Protein AF-A0A7H0VF15-F1 (afdb_monomer)

Organism: NCBI:txid2761580

InterPro domains:
  IPR021309 Inner membrane protein YgaP-like, transmembrane domain [PF11127] (5-67)

Sequence (90 aa):
MKSHRNIGRTDRRIRFPFSFLILVLGLWLF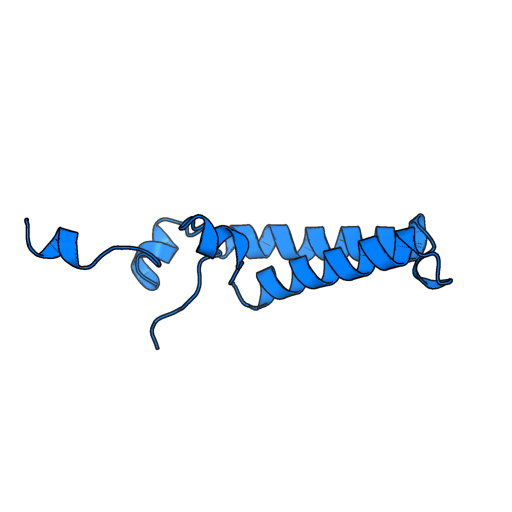NGASGDPLGLSISIFSGIIMITALAAYCPVLHLLRLHSFSEEELKIYGHPYHDKRQILEA

pLDDT: mean 88.26, std 14.27, range [41.78, 98.0]

Solvent-accessible surface area (backbone atoms only — not comparable to full-atom values): 4916 Å² total; per-residue (Å²): 130,87,62,83,45,37,47,13,73,66,54,28,64,50,40,35,60,50,19,51,51,42,28,51,42,12,33,62,77,43,36,18,76,79,66,34,68,66,9,38,51,44,26,52,54,18,51,53,50,30,50,28,32,73,67,24,34,46,71,67,37,55,75,70,71,45,67,52,55,47,76,71,48,34,74,74,67,46,70,76,74,72,62,76,67,69,72,76,79,112

Foldseek 3Di:
DQQLAQEAPVNLVVQQVVLVVQLCCLVPVVVVVVVRPRSVVSNVVSVVSNVCSVSNHDVVCVVVVHGHHDPVRCVVNNRSDDDPVVVVPD

Structure (mmCIF, N/CA/C/O backbone):
data_AF-A0A7H0VF15-F1
#
_entry.id   AF-A0A7H0VF15-F1
#
loop_
_atom_site.group_PDB
_atom_site.id
_atom_site.type_symbol
_atom_site.label_atom_id
_atom_site.label_alt_id
_atom_site.label_comp_id
_atom_site.label_asym_id
_atom_site.label_entity_id
_atom_site.label_seq_id
_atom_site.pdbx_PDB_ins_code
_atom_site.Cartn_x
_atom_site.Cartn_y
_atom_site.Cartn_z
_atom_site.occupancy
_atom_site.B_iso_or_equiv
_atom_site.auth_seq_id
_atom_site.auth_comp_id
_atom_site.auth_asym_id
_atom_site.auth_atom_id
_atom_site.pdbx_PDB_model_num
ATOM 1 N N . MET A 1 1 ? -3.246 14.062 18.532 1.00 41.78 1 MET A N 1
ATOM 2 C CA . MET A 1 1 ? -3.257 14.091 17.049 1.00 41.78 1 MET A CA 1
ATOM 3 C C . MET A 1 1 ? -4.448 13.286 16.557 1.00 41.78 1 MET A C 1
ATOM 5 O O . MET A 1 1 ? -4.527 12.115 16.903 1.00 41.78 1 MET A O 1
ATOM 9 N N . LYS A 1 2 ? -5.382 13.883 15.802 1.00 50.09 2 LYS A N 1
ATOM 10 C CA . LYS A 1 2 ? -6.423 13.098 15.117 1.00 50.09 2 LYS A CA 1
ATOM 11 C C . LYS A 1 2 ? -5.737 12.245 14.058 1.00 50.09 2 LYS A C 1
ATOM 13 O O . LYS A 1 2 ? -4.995 12.759 13.228 1.00 50.09 2 LYS A O 1
ATOM 18 N N . SER A 1 3 ? -5.914 10.939 14.158 1.00 56.25 3 SER A N 1
ATOM 19 C CA . SER A 1 3 ? -5.304 9.990 13.244 1.00 56.25 3 SER A CA 1
ATOM 20 C C . SER A 1 3 ? -6.018 10.099 11.896 1.00 56.25 3 SER A C 1
ATOM 22 O O . SER A 1 3 ? -7.176 9.719 11.798 1.00 56.25 3 SER A O 1
ATOM 24 N N . HIS A 1 4 ? -5.353 10.597 10.850 1.00 76.31 4 HIS A N 1
ATOM 25 C CA . HIS A 1 4 ? -5.880 10.565 9.472 1.00 76.31 4 HIS A CA 1
ATOM 26 C C . HIS A 1 4 ? -5.896 9.146 8.877 1.00 76.31 4 HIS A C 1
ATOM 28 O O . HIS A 1 4 ? -6.025 8.977 7.670 1.00 76.31 4 HIS A O 1
ATOM 34 N N . ARG A 1 5 ? -5.715 8.114 9.705 1.00 87.69 5 ARG A N 1
ATOM 35 C CA . ARG A 1 5 ? -5.636 6.724 9.273 1.00 87.69 5 ARG A CA 1
ATOM 36 C C . ARG A 1 5 ? -6.998 6.234 8.808 1.00 87.69 5 ARG A C 1
ATOM 38 O O . ARG A 1 5 ? -8.005 6.488 9.455 1.00 87.69 5 ARG A O 1
ATOM 45 N N . ASN A 1 6 ? -6.994 5.473 7.726 1.00 92.00 6 ASN A N 1
ATOM 46 C CA . ASN A 1 6 ? -8.177 4.783 7.211 1.00 92.00 6 ASN A CA 1
ATOM 47 C C . ASN A 1 6 ? -7.904 3.317 6.855 1.00 92.00 6 ASN A C 1
ATOM 49 O O . ASN A 1 6 ? -8.813 2.603 6.436 1.00 92.00 6 ASN A O 1
ATOM 53 N N . ILE A 1 7 ? -6.664 2.863 7.052 1.00 93.69 7 ILE A N 1
ATOM 54 C CA . ILE A 1 7 ? -6.257 1.477 6.849 1.00 93.69 7 ILE A CA 1
ATOM 55 C C . ILE A 1 7 ? -5.996 0.811 8.199 1.00 93.69 7 ILE A C 1
ATOM 57 O O . ILE A 1 7 ? -5.151 1.274 8.974 1.00 93.69 7 ILE A O 1
ATOM 61 N N . GLY A 1 8 ? -6.690 -0.301 8.441 1.00 93.56 8 GLY A N 1
ATOM 62 C CA . GLY A 1 8 ? -6.530 -1.130 9.634 1.00 93.56 8 GLY A CA 1
ATOM 63 C C . GLY A 1 8 ? -5.278 -2.002 9.602 1.00 93.56 8 GLY A C 1
ATOM 64 O O . GLY A 1 8 ? -4.668 -2.246 8.559 1.00 93.56 8 GLY A O 1
ATOM 65 N N . ARG A 1 9 ? -4.867 -2.510 10.761 1.00 94.06 9 ARG A N 1
ATOM 66 C CA . ARG A 1 9 ? -3.650 -3.316 10.931 1.00 94.06 9 ARG A CA 1
ATOM 67 C C . ARG A 1 9 ? -3.682 -4.592 10.087 1.00 94.06 9 ARG A C 1
ATOM 69 O O . ARG A 1 9 ? -2.635 -4.979 9.573 1.00 94.06 9 ARG A O 1
ATOM 76 N N . THR A 1 10 ? -4.847 -5.212 9.903 1.00 94.19 10 THR A N 1
ATOM 77 C CA . THR A 1 10 ? -5.004 -6.407 9.055 1.00 94.19 10 THR A CA 1
ATOM 78 C C . THR A 1 10 ? -4.745 -6.096 7.581 1.00 94.19 10 THR A C 1
ATOM 80 O O . THR A 1 10 ? -3.920 -6.761 6.961 1.00 94.19 10 THR A O 1
ATOM 83 N N . ASP A 1 11 ? -5.359 -5.040 7.039 1.00 94.38 11 ASP A N 1
ATOM 84 C CA . ASP A 1 11 ? -5.137 -4.605 5.651 1.00 94.38 11 ASP A CA 1
ATOM 85 C C . ASP A 1 11 ? -3.661 -4.245 5.4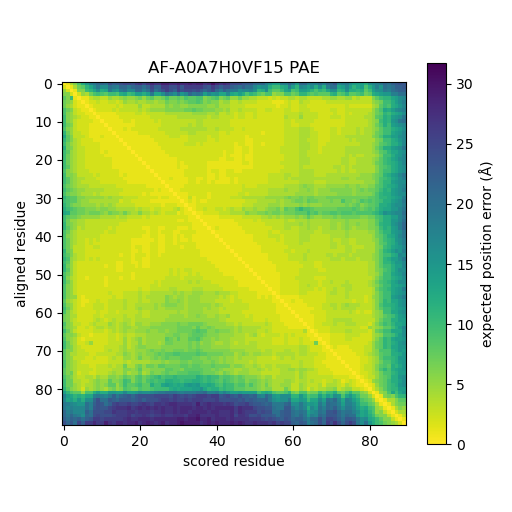32 1.00 94.38 11 ASP A C 1
ATOM 87 O O . ASP A 1 11 ? -3.045 -4.725 4.488 1.00 94.38 11 ASP A O 1
ATOM 91 N N . ARG A 1 12 ? -3.016 -3.538 6.373 1.00 94.56 12 ARG A N 1
ATOM 92 C CA . ARG A 1 12 ? -1.564 -3.261 6.303 1.00 94.56 12 ARG A CA 1
ATOM 93 C C . ARG A 1 12 ? -0.719 -4.534 6.245 1.00 94.56 12 ARG A C 1
ATOM 95 O O . ARG A 1 12 ? 0.225 -4.596 5.460 1.00 94.56 12 ARG A O 1
ATOM 102 N N . ARG A 1 13 ? -1.042 -5.529 7.080 1.00 95.75 13 ARG A N 1
ATOM 103 C CA . ARG A 1 13 ? -0.316 -6.809 7.163 1.00 95.75 13 ARG A CA 1
ATOM 104 C C . ARG A 1 13 ? -0.441 -7.648 5.901 1.00 95.75 13 ARG A C 1
ATOM 106 O O . ARG A 1 13 ? 0.490 -8.379 5.609 1.00 95.75 13 ARG A O 1
ATOM 113 N N . ILE A 1 14 ? -1.552 -7.552 5.178 1.00 95.75 14 ILE A N 1
ATOM 114 C CA . ILE A 1 14 ? -1.747 -8.261 3.906 1.00 95.75 14 ILE A CA 1
ATOM 115 C C . ILE A 1 14 ? -1.142 -7.449 2.757 1.00 95.75 14 ILE A C 1
ATOM 117 O O . ILE A 1 14 ? -0.41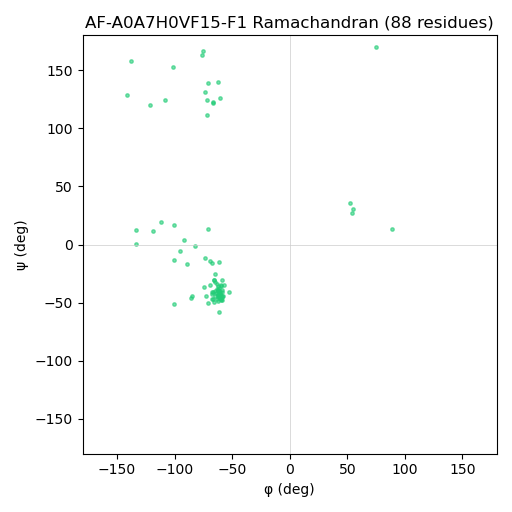9 -7.978 1.916 1.00 95.75 14 ILE A O 1
ATOM 121 N N . ARG A 1 15 ? -1.385 -6.137 2.747 1.00 95.56 15 ARG A N 1
ATOM 122 C CA . ARG A 1 15 ? -0.979 -5.227 1.677 1.00 95.56 15 ARG A CA 1
ATOM 123 C C . ARG A 1 15 ? 0.532 -5.108 1.546 1.00 95.56 15 ARG A C 1
ATOM 125 O O . ARG A 1 15 ? 1.021 -5.089 0.426 1.00 95.56 15 ARG A O 1
ATOM 132 N N . PHE A 1 16 ? 1.268 -5.058 2.657 1.00 95.69 16 PHE A N 1
ATOM 133 C CA . PHE A 1 16 ? 2.728 -4.946 2.634 1.00 95.69 16 PHE A CA 1
ATOM 134 C C . PHE A 1 16 ? 3.423 -6.144 1.947 1.00 95.69 16 PHE A C 1
ATOM 136 O O . PHE A 1 16 ? 4.095 -5.921 0.937 1.00 95.69 16 PHE A O 1
ATOM 143 N N . PRO A 1 17 ? 3.243 -7.408 2.388 1.00 97.06 17 PRO A N 1
ATOM 144 C CA . PRO A 1 17 ? 3.851 -8.556 1.714 1.00 97.06 17 PRO A CA 1
ATOM 145 C C . PRO A 1 17 ? 3.322 -8.730 0.288 1.00 97.06 17 PRO A C 1
ATOM 147 O O . PRO A 1 17 ? 4.090 -9.089 -0.598 1.00 97.06 17 PRO A O 1
ATOM 150 N N . PHE A 1 18 ? 2.050 -8.407 0.035 1.00 97.06 18 PHE A N 1
ATOM 151 C CA . PHE A 1 18 ? 1.495 -8.434 -1.317 1.00 97.06 18 PHE A CA 1
ATOM 152 C C . PHE A 1 18 ? 2.184 -7.424 -2.246 1.00 97.06 18 PHE A C 1
ATOM 154 O O . PHE A 1 18 ? 2.607 -7.782 -3.342 1.00 97.06 18 PHE A O 1
ATOM 161 N N . SER A 1 19 ? 2.379 -6.179 -1.798 1.00 97.38 19 SER A N 1
ATOM 162 C CA . SER A 1 19 ? 3.125 -5.178 -2.570 1.00 97.38 19 SER A CA 1
ATOM 163 C C . SER A 1 19 ? 4.579 -5.575 -2.793 1.00 97.38 19 SER A C 1
ATOM 165 O O . SER A 1 19 ? 5.099 -5.375 -3.886 1.00 97.38 19 SER A O 1
ATOM 167 N N . PHE A 1 20 ? 5.220 -6.191 -1.799 1.00 97.25 20 PHE A N 1
ATOM 168 C CA . PHE A 1 20 ? 6.582 -6.687 -1.943 1.00 97.25 20 PHE A CA 1
ATOM 169 C C . PHE A 1 20 ? 6.671 -7.809 -2.986 1.00 97.25 20 PHE A C 1
ATOM 171 O O . PHE A 1 20 ? 7.568 -7.800 -3.823 1.00 97.25 20 PHE A O 1
ATOM 178 N N . LEU A 1 21 ? 5.707 -8.735 -2.999 1.00 98.00 21 LEU A N 1
ATOM 179 C CA . LEU A 1 21 ? 5.630 -9.779 -4.020 1.00 98.00 21 LEU A CA 1
ATOM 180 C C . LEU A 1 21 ? 5.491 -9.176 -5.426 1.00 98.00 21 LEU A C 1
ATOM 182 O O . LEU A 1 21 ? 6.228 -9.562 -6.329 1.00 98.00 21 LEU A O 1
ATOM 186 N N . ILE A 1 22 ? 4.596 -8.199 -5.609 1.00 97.81 22 ILE A N 1
ATOM 187 C CA . ILE A 1 22 ? 4.423 -7.516 -6.903 1.00 97.81 22 ILE A CA 1
ATOM 188 C C . ILE A 1 22 ? 5.703 -6.783 -7.313 1.00 97.81 22 ILE A C 1
ATOM 190 O O . ILE A 1 22 ? 6.063 -6.828 -8.486 1.00 97.81 22 ILE A O 1
ATOM 194 N N . LEU A 1 23 ? 6.407 -6.149 -6.372 1.00 97.81 23 LEU A N 1
ATOM 195 C CA . LEU A 1 23 ? 7.684 -5.491 -6.647 1.00 97.81 23 LEU A CA 1
ATOM 196 C C . LEU A 1 23 ? 8.706 -6.483 -7.210 1.00 97.81 23 LEU A C 1
ATOM 198 O O . LEU A 1 23 ? 9.337 -6.209 -8.228 1.00 97.81 23 LEU A O 1
ATOM 202 N N . VAL A 1 24 ? 8.842 -7.651 -6.576 1.00 97.62 24 VAL A N 1
ATOM 203 C CA . VAL A 1 24 ? 9.741 -8.712 -7.050 1.00 97.62 24 VAL A CA 1
ATOM 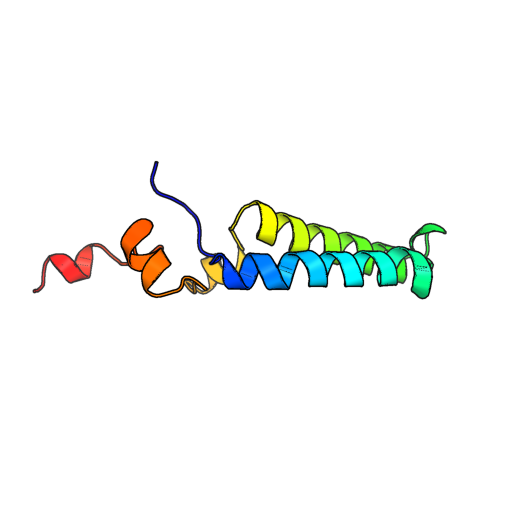204 C C . VAL A 1 24 ? 9.326 -9.186 -8.446 1.00 97.62 24 VAL A C 1
ATOM 206 O O . VAL A 1 24 ? 10.179 -9.311 -9.321 1.00 97.62 24 VAL A O 1
ATOM 209 N N . LEU A 1 25 ? 8.031 -9.387 -8.699 1.00 97.38 25 LEU A N 1
ATOM 210 C CA . LEU A 1 25 ? 7.548 -9.762 -10.032 1.00 97.38 25 LEU A CA 1
ATOM 211 C C . LEU A 1 25 ? 7.853 -8.678 -11.079 1.00 97.38 25 LEU A C 1
ATOM 213 O O . LEU A 1 25 ? 8.357 -8.997 -12.152 1.00 97.38 25 LEU A O 1
ATOM 217 N N . GLY A 1 26 ? 7.604 -7.405 -10.772 1.00 97.19 26 GLY A N 1
ATOM 218 C CA . GLY A 1 26 ? 7.876 -6.285 -11.675 1.00 97.19 26 GLY A CA 1
ATOM 219 C C . GLY A 1 26 ? 9.358 -6.157 -12.032 1.00 97.19 26 GLY A C 1
ATOM 220 O O . GLY A 1 26 ? 9.704 -6.005 -13.203 1.00 97.19 26 GLY A O 1
ATOM 221 N N . LEU A 1 27 ? 10.241 -6.277 -11.038 1.00 97.25 27 LEU A N 1
ATOM 222 C CA . LEU A 1 27 ? 11.684 -6.146 -11.240 1.00 97.25 27 LEU A CA 1
ATOM 223 C C . LEU A 1 27 ? 12.294 -7.350 -11.967 1.00 97.25 27 LEU A C 1
ATOM 225 O O . LEU A 1 27 ? 13.100 -7.147 -12.873 1.00 97.25 27 LEU A O 1
ATOM 229 N N . TRP A 1 28 ? 11.917 -8.575 -11.579 1.00 96.62 28 TRP A N 1
ATOM 230 C CA . TRP A 1 28 ? 12.574 -9.804 -12.038 1.00 96.62 28 TRP A CA 1
ATOM 231 C C . TRP A 1 28 ? 11.812 -10.526 -13.148 1.00 96.62 28 TRP A C 1
ATOM 233 O O . TRP A 1 28 ? 12.401 -10.842 -14.174 1.00 96.62 28 TRP A O 1
ATOM 243 N N . LEU A 1 29 ? 10.513 -10.790 -12.972 1.00 96.38 29 LEU A N 1
ATOM 244 C CA . LEU A 1 29 ? 9.733 -11.555 -13.956 1.00 96.38 29 LEU A CA 1
ATOM 245 C C . LEU A 1 29 ? 9.425 -10.722 -15.207 1.00 96.38 29 LEU A C 1
ATOM 247 O O . LEU A 1 29 ? 9.439 -11.244 -16.317 1.00 96.38 29 LEU A O 1
ATOM 251 N N . PHE A 1 30 ? 9.169 -9.428 -15.022 1.00 96.56 30 PHE A N 1
ATOM 252 C CA . PHE A 1 30 ? 8.868 -8.492 -16.106 1.00 96.56 30 PHE A CA 1
ATOM 253 C C . PHE A 1 30 ? 10.070 -7.629 -16.517 1.00 96.56 30 PHE A C 1
ATOM 255 O O . PHE A 1 30 ? 9.888 -6.614 -17.178 1.00 96.56 30 PHE A O 1
ATOM 262 N N . ASN A 1 31 ? 11.297 -8.009 -16.135 1.00 96.19 31 ASN A N 1
ATOM 263 C CA . ASN A 1 31 ? 12.541 -7.322 -16.514 1.00 96.19 31 ASN A CA 1
ATOM 264 C C . ASN A 1 31 ? 12.585 -5.810 -16.207 1.00 96.19 31 ASN A C 1
ATOM 266 O O . ASN A 1 31 ? 13.338 -5.063 -16.839 1.00 96.19 31 ASN A O 1
ATOM 270 N N . GLY A 1 32 ? 11.841 -5.334 -15.202 1.00 95.44 32 GLY A N 1
ATOM 271 C CA . GLY A 1 32 ? 11.897 -3.932 -14.780 1.00 95.44 32 GLY A CA 1
ATOM 272 C C . GLY A 1 32 ? 13.302 -3.500 -14.344 1.00 95.44 32 GLY A C 1
ATOM 273 O O . GLY A 1 32 ? 13.687 -2.354 -14.566 1.00 95.44 32 GLY A O 1
ATOM 274 N N . ALA A 1 33 ? 14.108 -4.422 -13.802 1.00 94.38 33 ALA A N 1
ATOM 275 C CA . ALA A 1 33 ? 15.503 -4.163 -13.438 1.00 94.38 33 ALA A CA 1
ATOM 276 C C . ALA A 1 33 ? 16.406 -3.842 -14.647 1.00 94.38 33 ALA A C 1
ATOM 278 O O . ALA A 1 33 ? 17.406 -3.144 -14.497 1.00 94.38 33 ALA A O 1
ATOM 279 N N . SER A 1 34 ? 16.048 -4.317 -15.843 1.00 96.31 34 SER A N 1
ATOM 280 C CA . SER A 1 34 ? 16.750 -4.026 -17.100 1.00 96.31 34 SER A CA 1
ATOM 281 C C . SER A 1 34 ? 16.177 -2.811 -17.837 1.00 96.31 34 SER A C 1
ATOM 283 O O . SER A 1 34 ? 16.630 -2.496 -18.934 1.00 96.31 34 SER A O 1
ATOM 285 N N . GLY A 1 35 ? 15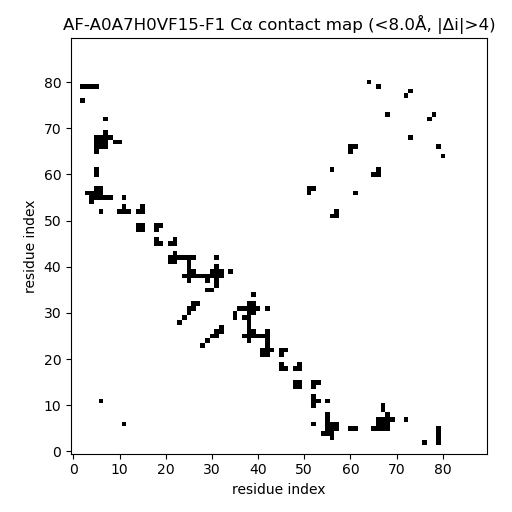.198 -2.122 -17.241 1.00 94.25 35 GLY A N 1
ATOM 286 C CA . GLY A 1 35 ? 14.569 -0.931 -17.809 1.00 94.25 35 GLY A CA 1
ATOM 287 C C . GLY A 1 35 ? 13.360 -1.208 -18.704 1.00 94.25 35 GLY A C 1
ATOM 288 O O . GLY A 1 35 ? 12.925 -0.293 -19.401 1.00 94.25 35 GLY A O 1
ATOM 289 N N . ASP A 1 36 ? 12.799 -2.425 -18.690 1.00 97.38 36 ASP A N 1
ATOM 290 C CA . ASP A 1 36 ? 11.555 -2.701 -19.413 1.00 97.38 36 ASP A CA 1
ATOM 291 C C . ASP A 1 36 ? 10.411 -1.803 -18.882 1.00 97.38 36 AS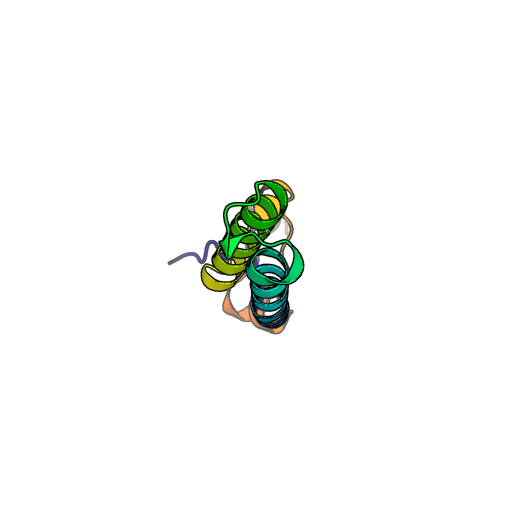P A C 1
ATOM 293 O O . ASP A 1 36 ? 10.156 -1.795 -17.669 1.00 97.38 36 ASP A O 1
ATOM 297 N N . PRO A 1 37 ? 9.710 -1.036 -19.744 1.00 97.38 37 PRO A N 1
ATOM 298 C CA . PRO A 1 37 ? 8.686 -0.090 -19.301 1.00 97.38 37 PRO A CA 1
ATOM 299 C C . PRO A 1 37 ? 7.533 -0.741 -18.532 1.00 97.38 37 PRO A C 1
ATOM 301 O O . PRO A 1 37 ? 7.009 -0.150 -17.583 1.00 97.38 37 PRO A O 1
ATOM 304 N N . LEU A 1 38 ? 7.133 -1.957 -18.918 1.00 96.94 38 LEU A N 1
ATOM 305 C CA . LEU A 1 38 ? 6.048 -2.676 -18.265 1.00 96.94 38 LEU A CA 1
ATOM 306 C C . LEU A 1 38 ? 6.497 -3.129 -16.875 1.00 96.94 38 LEU A C 1
ATOM 308 O O . LEU A 1 38 ? 5.826 -2.804 -15.892 1.00 96.94 38 LEU A O 1
ATOM 312 N N . GLY A 1 39 ? 7.660 -3.775 -16.759 1.00 97.88 39 GLY A N 1
ATOM 313 C CA . GLY A 1 39 ? 8.215 -4.176 -15.462 1.00 97.88 39 GLY A CA 1
ATOM 314 C C . GLY A 1 39 ? 8.451 -2.997 -14.512 1.00 97.88 39 GLY A C 1
ATOM 315 O O . GLY A 1 39 ? 8.145 -3.071 -13.315 1.00 97.88 39 GLY A O 1
ATOM 316 N N . LEU A 1 40 ? 8.917 -1.865 -15.046 1.00 97.50 40 LEU A N 1
ATOM 317 C CA . LEU A 1 40 ? 9.136 -0.638 -14.283 1.00 97.50 40 LEU A CA 1
ATOM 318 C C . LEU A 1 40 ? 7.816 -0.026 -13.791 1.00 97.50 40 LEU A C 1
ATOM 320 O O . LEU A 1 40 ? 7.713 0.345 -12.621 1.00 97.50 40 LEU A O 1
ATOM 324 N N . SER A 1 41 ? 6.780 0.012 -14.636 1.00 97.81 41 SER A N 1
ATOM 325 C CA . SER A 1 41 ? 5.455 0.505 -14.239 1.00 97.81 41 SER A CA 1
ATOM 326 C C . SER A 1 41 ? 4.855 -0.325 -13.097 1.00 97.81 41 SER A C 1
ATOM 328 O O . SER A 1 41 ? 4.431 0.238 -12.085 1.00 97.81 41 SER A O 1
ATOM 330 N N . ILE A 1 42 ? 4.917 -1.659 -13.192 1.00 97.69 42 ILE A N 1
ATOM 331 C CA . ILE A 1 42 ? 4.464 -2.585 -12.144 1.00 97.69 42 ILE A CA 1
ATOM 332 C C . ILE A 1 42 ? 5.222 -2.326 -10.838 1.00 97.69 42 ILE A C 1
ATOM 334 O O . ILE A 1 42 ? 4.615 -2.229 -9.768 1.00 97.69 42 ILE A O 1
ATOM 338 N N . SER A 1 43 ? 6.542 -2.154 -10.929 1.00 97.75 43 SER A N 1
ATOM 339 C CA . SER A 1 43 ? 7.405 -1.876 -9.779 1.00 97.75 43 SER A CA 1
ATOM 340 C C . SER A 1 43 ? 7.025 -0.560 -9.088 1.00 97.75 43 SER A C 1
ATOM 342 O O . SER A 1 43 ? 6.867 -0.529 -7.867 1.00 97.75 43 SER A O 1
ATOM 344 N N . ILE A 1 44 ? 6.777 0.511 -9.846 1.00 97.50 44 ILE A N 1
ATOM 345 C CA . ILE A 1 44 ? 6.326 1.801 -9.298 1.00 97.50 44 ILE A CA 1
ATOM 346 C C . ILE A 1 44 ? 4.971 1.659 -8.597 1.00 97.50 44 ILE A C 1
ATOM 348 O O . ILE A 1 44 ? 4.825 2.088 -7.448 1.00 97.50 44 ILE A O 1
ATOM 352 N N . PHE A 1 45 ? 3.987 1.027 -9.245 1.00 97.19 45 PHE A N 1
ATOM 353 C CA . PHE A 1 45 ? 2.666 0.813 -8.646 1.00 97.19 45 PHE A CA 1
ATOM 354 C C . PHE A 1 45 ? 2.750 0.011 -7.346 1.00 97.19 45 PHE A C 1
ATOM 356 O O . PHE A 1 45 ? 2.099 0.360 -6.359 1.00 97.19 45 PHE A O 1
ATOM 363 N N . SER A 1 46 ? 3.597 -1.016 -7.307 1.00 97.38 46 SER A N 1
ATOM 364 C CA . SER A 1 46 ? 3.833 -1.793 -6.090 1.00 97.38 46 SER A CA 1
ATOM 365 C C . SER A 1 46 ? 4.406 -0.933 -4.955 1.00 97.38 46 SER A C 1
ATOM 367 O O . SER A 1 46 ? 3.944 -1.030 -3.816 1.00 97.38 46 SER A O 1
ATOM 369 N N . GLY A 1 47 ? 5.319 -0.006 -5.270 1.00 96.62 47 GLY A N 1
ATOM 370 C CA . GLY A 1 47 ? 5.871 0.954 -4.317 1.00 96.62 47 GLY A CA 1
ATOM 371 C C . GLY A 1 47 ? 4.802 1.880 -3.735 1.00 96.62 47 GLY A C 1
ATOM 372 O O . GLY A 1 47 ? 4.749 2.073 -2.521 1.00 96.62 47 GLY A O 1
ATOM 373 N N . ILE A 1 48 ? 3.889 2.385 -4.572 1.00 96.56 48 ILE A N 1
ATOM 374 C CA . ILE A 1 48 ? 2.752 3.204 -4.121 1.00 96.56 48 ILE A CA 1
ATOM 375 C C . ILE A 1 48 ? 1.880 2.413 -3.138 1.00 96.56 48 ILE A C 1
ATOM 377 O O . ILE A 1 48 ? 1.563 2.906 -2.052 1.00 96.56 48 ILE A O 1
ATOM 381 N N . ILE A 1 49 ? 1.528 1.168 -3.474 1.00 95.94 49 ILE A N 1
ATOM 382 C CA . ILE A 1 49 ? 0.735 0.295 -2.595 1.00 95.94 49 ILE A CA 1
ATOM 383 C C . ILE A 1 49 ? 1.457 0.095 -1.254 1.00 95.94 49 ILE A C 1
ATOM 385 O O . ILE A 1 49 ? 0.836 0.240 -0.195 1.00 95.94 49 ILE A O 1
ATOM 389 N N . MET A 1 50 ? 2.768 -0.152 -1.281 1.00 96.81 50 MET A N 1
ATOM 390 C CA . MET A 1 50 ? 3.581 -0.342 -0.080 1.00 96.81 50 MET A CA 1
ATOM 391 C C . MET A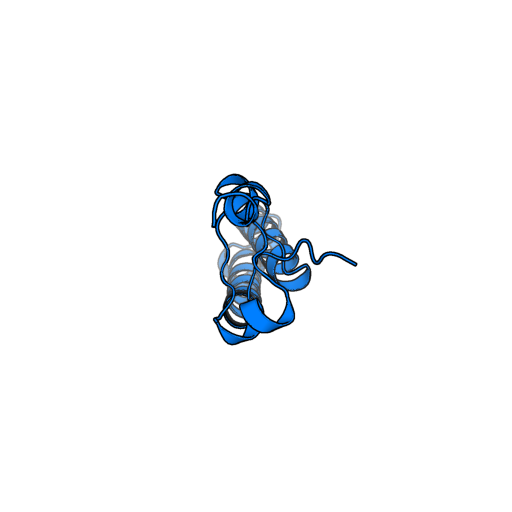 1 50 ? 3.611 0.910 0.809 1.00 96.81 50 MET A C 1
ATOM 393 O O . MET A 1 50 ? 3.424 0.810 2.025 1.00 96.81 50 MET A O 1
ATOM 397 N N . ILE A 1 51 ? 3.747 2.102 0.218 1.00 95.69 51 ILE A N 1
ATOM 398 C CA . ILE A 1 51 ? 3.689 3.382 0.942 1.00 95.69 51 ILE A CA 1
ATOM 399 C C . ILE A 1 51 ? 2.331 3.554 1.633 1.00 95.69 51 ILE A C 1
ATOM 401 O O . ILE A 1 51 ? 2.296 3.938 2.803 1.00 95.69 51 ILE A O 1
ATOM 405 N N . THR A 1 52 ? 1.213 3.211 0.975 1.00 94.94 52 THR A N 1
ATOM 406 C CA . THR A 1 52 ? -0.115 3.300 1.621 1.00 94.94 52 THR A CA 1
ATOM 407 C C . THR A 1 52 ? -0.242 2.374 2.834 1.00 94.94 52 THR A C 1
ATOM 409 O O . THR A 1 52 ? -0.841 2.751 3.845 1.00 94.94 52 THR A O 1
ATOM 412 N N . ALA A 1 53 ? 0.378 1.188 2.783 1.00 93.81 53 ALA A N 1
ATOM 413 C CA . ALA A 1 53 ? 0.434 0.276 3.921 1.00 93.81 53 ALA A CA 1
ATOM 414 C C . ALA A 1 53 ? 1.293 0.843 5.064 1.00 93.81 53 ALA A C 1
ATOM 416 O O . ALA A 1 53 ? 0.902 0.755 6.229 1.00 93.81 53 ALA A O 1
ATOM 417 N N . LEU A 1 54 ? 2.437 1.466 4.768 1.00 93.69 54 LEU A N 1
ATOM 418 C CA . LEU A 1 54 ? 3.308 2.071 5.782 1.00 93.69 54 LEU A CA 1
ATOM 419 C C . LEU A 1 54 ? 2.656 3.286 6.451 1.00 93.69 54 LEU A C 1
ATOM 421 O O . LEU A 1 54 ? 2.607 3.345 7.681 1.00 93.69 54 LEU A O 1
ATOM 425 N N . ALA A 1 55 ? 2.080 4.190 5.656 1.00 93.31 55 ALA A N 1
ATOM 426 C CA . ALA A 1 55 ? 1.403 5.397 6.126 1.00 93.31 55 ALA A CA 1
ATOM 427 C C . ALA A 1 55 ? 0.080 5.115 6.864 1.00 93.31 55 ALA A C 1
ATOM 429 O O . ALA A 1 55 ? -0.447 6.002 7.535 1.00 93.31 55 ALA A O 1
ATOM 430 N N . ALA A 1 56 ? -0.462 3.892 6.754 1.00 92.81 56 ALA A N 1
ATOM 431 C CA . ALA A 1 56 ? -1.801 3.532 7.232 1.00 92.81 56 ALA A CA 1
ATOM 432 C C . ALA A 1 56 ? -2.903 4.450 6.657 1.00 92.81 56 ALA A C 1
ATOM 434 O O . ALA A 1 56 ? -3.928 4.704 7.299 1.00 92.81 56 ALA A O 1
ATOM 435 N N . TYR A 1 57 ? -2.666 4.946 5.441 1.00 93.00 57 TYR A N 1
ATOM 436 C CA . TYR A 1 57 ? -3.533 5.870 4.729 1.00 93.00 57 TYR A CA 1
ATOM 437 C C . TYR A 1 57 ? -3.582 5.524 3.243 1.00 93.00 57 TYR A C 1
ATOM 439 O O . TYR A 1 57 ? -2.545 5.407 2.589 1.00 93.00 57 TYR A O 1
ATOM 447 N N . CYS A 1 58 ? -4.789 5.402 2.697 1.00 92.38 58 CYS A N 1
ATOM 448 C CA . CYS A 1 58 ? -5.024 5.259 1.267 1.00 92.38 58 CYS A CA 1
ATOM 449 C C . CYS A 1 58 ? -5.926 6.393 0.761 1.00 92.38 58 CYS A C 1
ATOM 451 O O . CYS A 1 58 ? -7.075 6.492 1.203 1.00 92.38 58 CYS A O 1
ATOM 453 N N . PRO A 1 59 ? -5.445 7.213 -0.193 1.00 89.75 59 PRO A N 1
ATOM 454 C CA . PRO A 1 59 ? -6.238 8.281 -0.797 1.00 89.75 59 PRO A CA 1
ATOM 455 C C . PRO A 1 59 ? -7.537 7.791 -1.445 1.00 89.75 59 PRO A C 1
ATOM 457 O O . PRO A 1 59 ? -8.547 8.476 -1.362 1.00 89.75 59 PRO A O 1
ATOM 460 N N . VAL A 1 60 ? -7.540 6.592 -2.040 1.00 91.12 60 VAL A N 1
ATOM 461 C CA . VAL A 1 60 ? -8.735 6.014 -2.684 1.00 91.12 60 VAL A CA 1
ATOM 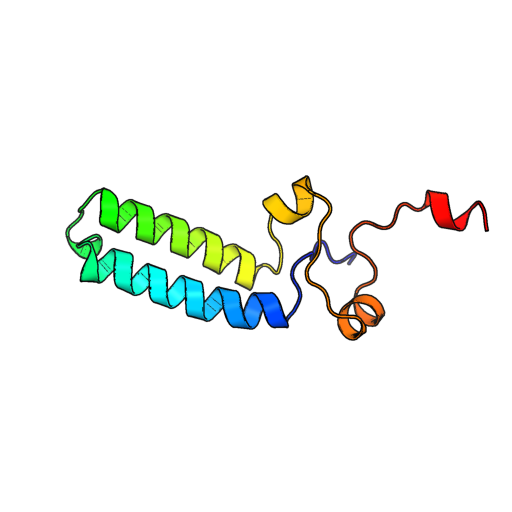462 C C . VAL A 1 60 ? -9.816 5.699 -1.651 1.00 91.12 60 VAL A C 1
ATOM 464 O O . VAL A 1 60 ? -10.965 6.093 -1.821 1.00 91.12 60 VAL A O 1
ATOM 467 N N . LEU A 1 61 ? -9.442 5.058 -0.538 1.00 90.50 61 LEU 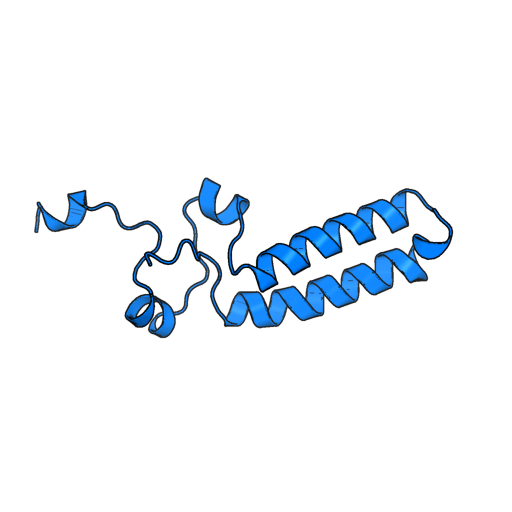A N 1
ATOM 468 C CA . LEU A 1 61 ? -10.367 4.818 0.573 1.00 90.50 61 LEU A CA 1
ATOM 469 C C . LEU A 1 61 ? -10.873 6.136 1.169 1.00 90.50 61 LEU A C 1
ATOM 471 O O . LEU A 1 61 ? -12.046 6.250 1.498 1.00 90.50 61 LEU A O 1
ATOM 475 N N . HIS A 1 62 ? -10.015 7.156 1.245 1.00 89.81 62 HIS A N 1
ATOM 476 C CA . HIS A 1 62 ? -10.420 8.480 1.707 1.00 89.81 62 HIS A CA 1
ATOM 477 C C . HIS A 1 62 ? -11.432 9.148 0.776 1.00 89.81 62 HIS A C 1
ATOM 479 O O . HIS A 1 62 ? -12.436 9.670 1.254 1.00 89.81 62 HIS A O 1
ATOM 485 N N . LEU A 1 63 ? -11.202 9.087 -0.536 1.00 90.81 63 LEU A N 1
ATOM 486 C CA . LEU A 1 63 ? -12.112 9.630 -1.539 1.00 90.81 63 LEU A CA 1
ATOM 487 C C . LEU A 1 63 ? -13.491 8.964 -1.468 1.00 90.81 63 LEU A C 1
ATOM 489 O O . LEU A 1 63 ? -14.509 9.645 -1.536 1.00 90.81 63 LEU A O 1
ATOM 493 N N . LEU A 1 64 ? -13.518 7.645 -1.268 1.00 89.69 64 LEU A N 1
ATOM 494 C CA . LEU A 1 64 ? -14.748 6.862 -1.133 1.00 89.69 64 LEU A CA 1
ATOM 495 C C . LEU A 1 64 ? -15.344 6.894 0.286 1.00 89.69 64 LEU A C 1
ATOM 497 O O . LEU A 1 64 ? -16.385 6.287 0.517 1.00 89.69 64 LEU A O 1
ATOM 501 N N . ARG A 1 65 ? -14.696 7.581 1.240 1.00 88.69 65 ARG A N 1
ATOM 502 C CA . ARG A 1 65 ? -15.046 7.587 2.674 1.00 88.69 65 ARG A CA 1
ATOM 503 C C . ARG A 1 65 ? -15.177 6.182 3.286 1.00 88.69 65 ARG A C 1
ATOM 505 O O . ARG A 1 65 ? -16.003 5.951 4.165 1.00 88.69 65 ARG A O 1
ATOM 512 N N . LEU A 1 66 ? -14.337 5.252 2.840 1.00 90.69 66 LEU A N 1
ATOM 513 C CA . LEU A 1 66 ? -14.255 3.877 3.333 1.00 90.69 66 LEU A CA 1
ATOM 514 C C . LEU A 1 66 ? -13.063 3.705 4.279 1.00 90.69 66 LEU A C 1
ATOM 516 O O . LEU A 1 66 ? -12.046 4.387 4.152 1.00 90.69 66 LEU A O 1
ATOM 520 N N . HIS A 1 67 ? -13.156 2.750 5.202 1.00 92.69 67 HIS A N 1
ATOM 521 C CA . HIS A 1 67 ? -12.039 2.346 6.056 1.00 92.69 67 HIS A CA 1
ATOM 522 C C . HIS A 1 67 ? -11.962 0.828 6.207 1.00 92.69 67 HIS A C 1
ATOM 524 O O . HIS A 1 67 ? -12.964 0.134 6.065 1.00 92.69 67 HIS A O 1
ATOM 530 N N . SER A 1 68 ? -10.778 0.319 6.557 1.00 93.19 68 SER A N 1
ATOM 531 C CA . SER A 1 68 ? -10.542 -1.108 6.838 1.00 93.19 68 SER A CA 1
ATOM 532 C C . SER A 1 68 ? -10.216 -1.406 8.309 1.00 93.19 68 SER A C 1
ATOM 534 O O . SER A 1 68 ? -9.628 -2.441 8.617 1.00 93.19 68 SER A O 1
ATOM 536 N N . PHE A 1 69 ? -10.561 -0.493 9.226 1.00 93.31 69 PHE A N 1
ATOM 537 C CA . PHE A 1 69 ? -10.411 -0.711 10.672 1.00 93.31 69 PHE A CA 1
ATOM 538 C C . PHE A 1 69 ? -11.271 -1.874 11.167 1.00 93.31 69 PHE A C 1
ATOM 540 O O . PHE A 1 69 ? -12.426 -2.003 10.764 1.00 93.31 69 PHE A O 1
ATOM 547 N N . SER A 1 70 ? -10.717 -2.673 12.081 1.00 91.62 70 SER A N 1
ATOM 548 C CA . SER A 1 70 ? -11.505 -3.608 12.886 1.00 91.62 70 SER A CA 1
ATOM 549 C C . SER A 1 70 ? -12.291 -2.886 13.990 1.00 91.62 70 SER A C 1
ATOM 551 O O . SER A 1 70 ? -11.997 -1.739 14.329 1.00 91.62 70 SER A O 1
ATOM 553 N N . GLU A 1 71 ? -13.244 -3.584 14.611 1.00 90.12 71 GLU A N 1
ATOM 554 C CA . GLU A 1 71 ? -13.989 -3.105 15.789 1.00 90.12 71 GLU A CA 1
ATOM 555 C C . GLU A 1 71 ? -13.067 -2.634 16.928 1.00 90.12 71 GLU A C 1
ATOM 557 O O . GLU A 1 71 ? -13.300 -1.608 17.566 1.00 90.12 71 GLU A O 1
ATOM 562 N N . GLU A 1 72 ? -11.978 -3.363 17.178 1.00 91.38 72 GLU A N 1
ATOM 563 C CA . GLU A 1 72 ? -10.989 -2.992 18.196 1.00 91.38 72 GLU A CA 1
ATOM 564 C C . GLU A 1 72 ? -10.247 -1.706 17.820 1.00 91.38 72 GLU A C 1
ATOM 566 O O . GLU A 1 72 ? -10.020 -0.836 18.660 1.00 91.38 72 GLU A O 1
ATOM 571 N N . GLU A 1 73 ? -9.891 -1.557 16.544 1.00 89.12 73 GLU A N 1
ATOM 572 C CA . GLU A 1 73 ? -9.203 -0.369 16.044 1.00 89.12 73 GLU A CA 1
ATOM 573 C C . GLU A 1 73 ? -10.111 0.860 16.040 1.00 89.12 73 GLU A C 1
ATOM 575 O O . GLU A 1 73 ? -9.642 1.955 16.351 1.00 89.12 73 GLU A O 1
ATOM 580 N N . LEU A 1 74 ? -11.404 0.690 15.764 1.00 89.31 74 LEU A N 1
ATOM 581 C CA . LEU A 1 74 ? -12.403 1.751 15.873 1.00 89.31 74 LEU A CA 1
ATOM 582 C C . LEU A 1 74 ? -12.538 2.267 17.307 1.00 89.31 74 LEU A C 1
ATOM 584 O O . LEU A 1 74 ? -12.611 3.477 17.508 1.00 89.31 74 LEU A O 1
ATOM 588 N N . LYS A 1 75 ? -12.487 1.386 18.314 1.00 89.25 75 LYS A N 1
ATOM 589 C CA . LYS A 1 75 ? -12.506 1.795 19.731 1.00 89.25 75 LYS A CA 1
ATOM 590 C C . LYS A 1 75 ? -11.273 2.608 20.133 1.00 89.25 75 LYS A C 1
ATOM 592 O O . LYS A 1 75 ? -11.372 3.480 20.990 1.00 89.25 75 LYS A O 1
ATOM 597 N N . ILE A 1 76 ? -10.118 2.335 19.523 1.00 88.62 76 ILE A N 1
ATOM 598 C CA . ILE A 1 76 ? -8.846 3.000 19.848 1.00 88.62 76 ILE A CA 1
ATOM 599 C C . ILE A 1 76 ? -8.682 4.315 19.077 1.00 88.62 76 ILE A C 1
ATOM 601 O O . ILE A 1 76 ? -8.258 5.324 19.639 1.00 88.62 76 ILE A O 1
ATOM 605 N N . TYR A 1 77 ? -8.964 4.300 17.774 1.00 85.12 77 TYR A N 1
ATOM 606 C CA . TYR A 1 77 ? -8.677 5.411 16.864 1.00 85.12 77 TYR A CA 1
ATOM 607 C C . TYR A 1 77 ? -9.902 6.273 16.545 1.00 85.12 77 TYR A C 1
ATOM 609 O O . TYR A 1 77 ? -9.738 7.380 16.027 1.00 85.12 77 TYR A O 1
ATOM 617 N N . GLY A 1 78 ? -11.103 5.796 16.874 1.00 85.38 78 GLY A N 1
ATOM 618 C CA . GLY A 1 78 ? -12.364 6.405 16.478 1.00 85.38 78 GLY A CA 1
ATOM 619 C C . GLY A 1 78 ? -12.693 6.157 15.007 1.00 85.38 78 GLY A C 1
ATOM 620 O O . GLY A 1 78 ? -11.869 5.688 14.218 1.00 85.38 78 GLY A O 1
ATOM 621 N N . HIS A 1 79 ? -13.918 6.506 14.621 1.00 85.56 79 HIS A N 1
ATOM 622 C CA . HIS A 1 79 ? -14.316 6.448 13.222 1.00 85.56 79 HIS A CA 1
ATOM 623 C C . HIS A 1 79 ? -13.646 7.571 12.413 1.00 85.56 79 HIS A C 1
ATOM 625 O O . HIS A 1 79 ? -13.851 8.749 12.722 1.00 85.56 79 HIS A O 1
ATOM 631 N N . PRO A 1 80 ? -12.910 7.245 11.335 1.00 81.00 80 PRO A N 1
ATOM 632 C CA . PRO A 1 80 ? -12.172 8.237 10.552 1.00 81.00 80 PRO A CA 1
ATOM 633 C C . PRO A 1 80 ? -13.068 9.217 9.774 1.00 81.00 80 PRO A C 1
ATOM 635 O O . PRO A 1 80 ? -12.586 10.266 9.347 1.00 81.00 80 PRO A O 1
ATOM 638 N N . TYR A 1 81 ? -14.361 8.906 9.614 1.00 79.94 81 TYR A N 1
ATOM 639 C CA . TYR A 1 81 ? -15.305 9.675 8.791 1.00 79.94 81 TYR A CA 1
ATOM 640 C C . TYR A 1 81 ? -16.656 9.961 9.457 1.00 79.94 81 TYR A C 1
ATOM 642 O O . TYR A 1 81 ? -17.579 10.381 8.761 1.00 79.94 81 TYR A O 1
ATOM 650 N N . HIS A 1 82 ? -16.807 9.748 10.771 1.00 70.88 82 HIS A N 1
ATOM 651 C CA . HIS A 1 82 ? -18.071 10.095 11.428 1.00 70.88 82 HIS A CA 1
ATOM 652 C C . HIS A 1 82 ? -18.278 11.613 11.421 1.00 70.88 82 HIS A C 1
ATOM 654 O O . HIS A 1 82 ? -17.448 12.382 11.918 1.00 70.88 82 HIS A O 1
ATOM 660 N N . ASP A 1 83 ? -19.398 12.027 10.833 1.00 60.22 83 ASP A N 1
ATOM 661 C CA . ASP A 1 83 ? -19.835 13.413 10.797 1.00 60.22 83 ASP A CA 1
ATOM 662 C C . ASP A 1 83 ? -20.342 13.816 12.189 1.00 60.22 83 ASP A C 1
ATOM 664 O O . ASP A 1 83 ? -21.154 13.119 12.801 1.00 60.22 83 ASP A O 1
ATOM 668 N N . LYS A 1 84 ? -19.879 14.963 12.695 1.00 53.47 84 LYS A N 1
ATOM 669 C CA . LYS A 1 84 ? -20.291 15.496 14.003 1.00 53.47 84 LYS A CA 1
ATOM 670 C C . LYS A 1 84 ? -21.797 15.785 14.080 1.00 53.47 84 LYS A C 1
ATOM 672 O O . LYS A 1 84 ? -22.307 15.963 15.181 1.00 53.47 84 LYS A O 1
ATOM 677 N N . ARG A 1 85 ? -22.503 15.832 12.944 1.00 54.12 85 ARG A N 1
ATOM 678 C CA . ARG A 1 85 ? -23.952 16.081 12.890 1.00 54.12 85 ARG A CA 1
ATOM 679 C C . ARG A 1 85 ? -24.797 14.974 13.523 1.00 54.12 85 ARG A C 1
ATOM 681 O O . ARG A 1 85 ? -25.810 15.291 14.121 1.00 54.12 85 ARG A O 1
ATOM 688 N N . GLN A 1 86 ? -24.359 13.714 13.492 1.00 53.75 86 GLN A N 1
ATOM 689 C CA . GLN A 1 86 ? -25.140 12.603 14.064 1.00 53.75 86 GLN A CA 1
ATOM 690 C C . GLN A 1 86 ? -25.143 12.564 15.604 1.00 53.75 86 GLN A C 1
ATOM 692 O O . GLN A 1 86 ? -25.920 11.823 16.188 1.00 53.75 86 GLN A O 1
ATOM 697 N N . ILE A 1 87 ? -24.290 13.353 16.267 1.00 53.59 87 ILE A N 1
ATOM 698 C CA . ILE A 1 87 ? -24.233 13.451 17.738 1.00 53.59 87 ILE A CA 1
ATOM 699 C C . ILE A 1 87 ? -25.195 14.537 18.260 1.00 53.59 87 ILE A C 1
ATOM 701 O O . ILE A 1 87 ? -25.497 14.570 19.444 1.00 53.59 87 ILE A O 1
ATOM 705 N N . LEU A 1 88 ? -25.671 15.438 17.394 1.00 53.44 88 LEU A N 1
ATOM 706 C CA . LEU A 1 88 ? -26.556 16.550 17.771 1.00 53.44 88 LEU A CA 1
ATOM 707 C C . LEU A 1 88 ? -28.050 16.239 17.575 1.00 53.44 88 LEU A C 1
ATOM 709 O O . LEU A 1 88 ? -28.881 17.060 17.950 1.00 53.44 88 LEU A O 1
ATOM 713 N N . GLU A 1 89 ? -28.387 15.081 17.002 1.00 50.75 89 GLU A N 1
ATOM 714 C CA . GLU A 1 89 ? -29.768 14.658 16.712 1.00 50.75 89 GLU A CA 1
ATOM 715 C C . GLU A 1 89 ? -30.183 13.368 17.457 1.00 50.75 89 GLU A C 1
ATOM 717 O O . GLU A 1 89 ? -31.228 12.797 17.147 1.00 50.75 89 GLU A O 1
ATOM 722 N N . ALA A 1 90 ? -29.393 12.914 18.440 1.00 49.25 90 ALA A N 1
ATOM 723 C CA . ALA A 1 90 ? -29.702 11.791 19.337 1.00 49.25 90 ALA A CA 1
ATOM 724 C C . ALA A 1 90 ? -29.706 12.260 20.797 1.00 49.25 90 ALA A C 1
ATOM 726 O O . ALA A 1 90 ? -30.576 11.782 21.559 1.00 49.25 90 ALA A O 1
#

Radius of gyration: 17.09 Å; Cα contacts (8 Å, |Δi|>4): 110; chains: 1; bounding box: 46×28×39 Å

Mean predicted aligned error: 6.21 Å

Secondary structure (DSSP, 8-state):
--------HHHHHHHHHHHHHHHHIIIIIT-GGGT-HHHHHHHHHHHHHHHHHHHT--HHHHHTT-----HHHHHHH--TT--GGGGS--